Protein AF-A0A0G2ADG8-F1 (afdb_monomer)

Organism: NCBI:txid1618989

Structure (mmCIF, N/CA/C/O backbone):
data_AF-A0A0G2ADG8-F1
#
_entry.id   AF-A0A0G2ADG8-F1
#
loop_
_atom_site.group_PDB
_atom_site.id
_atom_site.type_symbol
_atom_site.label_atom_id
_atom_site.label_alt_id
_atom_site.label_comp_id
_atom_site.label_asym_id
_atom_site.label_entity_id
_atom_site.label_seq_id
_atom_site.pdbx_PDB_ins_code
_atom_site.Cartn_x
_atom_site.Cartn_y
_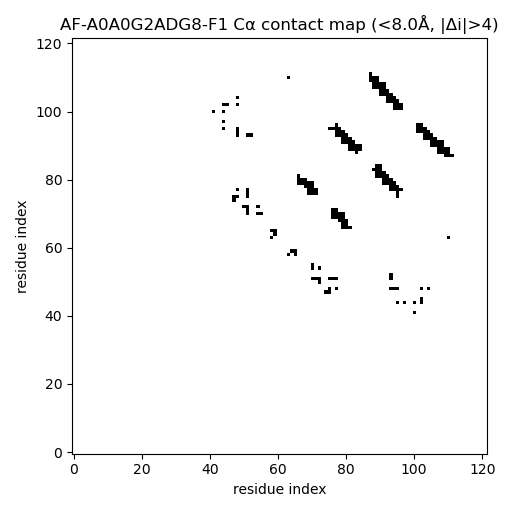atom_site.Cartn_z
_atom_site.occupancy
_atom_site.B_iso_or_equiv
_atom_site.auth_seq_id
_atom_site.auth_comp_id
_atom_site.auth_asym_id
_atom_site.auth_atom_id
_atom_site.pdbx_PDB_model_num
ATOM 1 N N . MET A 1 1 ? 37.385 0.687 -59.557 1.00 54.44 1 MET A N 1
ATOM 2 C CA . MET A 1 1 ? 36.960 -0.136 -58.402 1.00 54.44 1 MET A CA 1
ATOM 3 C C . MET A 1 1 ? 36.639 0.604 -57.079 1.00 54.44 1 MET A C 1
ATOM 5 O O . MET A 1 1 ? 36.213 -0.095 -56.173 1.00 54.44 1 MET A O 1
ATOM 9 N N . PRO A 1 2 ? 36.707 1.950 -56.905 1.00 63.84 2 PRO A N 1
ATOM 10 C CA . PRO A 1 2 ? 36.401 2.557 -55.591 1.00 63.84 2 PRO A CA 1
ATOM 11 C C . PRO A 1 2 ? 34.911 2.880 -55.342 1.00 63.84 2 PRO A C 1
ATOM 13 O O . PRO A 1 2 ? 34.495 3.015 -54.198 1.00 63.84 2 PRO A O 1
ATOM 16 N N . ARG A 1 3 ? 34.074 2.990 -56.386 1.00 67.75 3 ARG A N 1
ATOM 17 C CA . ARG A 1 3 ? 32.687 3.489 -56.252 1.00 67.75 3 ARG A CA 1
ATOM 18 C C . ARG A 1 3 ? 31.727 2.547 -55.505 1.00 67.75 3 ARG A C 1
ATOM 20 O O . ARG A 1 3 ? 30.854 3.031 -54.796 1.00 67.75 3 ARG A O 1
ATOM 27 N N . GLY A 1 4 ? 31.895 1.228 -55.628 1.00 74.25 4 GLY A N 1
ATOM 28 C CA . GLY A 1 4 ? 31.02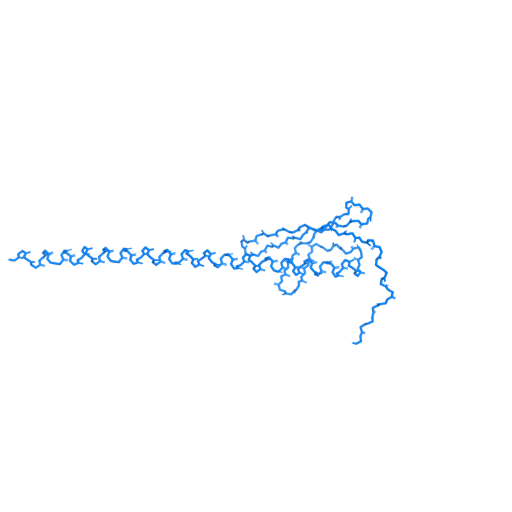5 0.248 -54.957 1.00 74.25 4 GLY A CA 1
ATOM 29 C C . GLY A 1 4 ? 31.257 0.157 -53.445 1.00 74.25 4 GLY A C 1
ATOM 30 O O . GLY A 1 4 ? 30.308 0.041 -52.679 1.00 74.25 4 GLY A O 1
ATOM 31 N N . VAL A 1 5 ? 32.512 0.293 -53.008 1.00 84.81 5 VAL A N 1
ATOM 32 C CA . VAL A 1 5 ? 32.886 0.246 -51.585 1.00 84.81 5 VAL A CA 1
ATOM 33 C C . VAL A 1 5 ? 32.315 1.449 -50.829 1.00 84.81 5 VAL A C 1
ATOM 35 O O . VAL A 1 5 ? 31.775 1.291 -49.739 1.00 84.81 5 VAL A O 1
ATOM 38 N N . VAL A 1 6 ? 32.350 2.640 -51.437 1.00 86.00 6 VAL A N 1
ATOM 39 C CA . VAL A 1 6 ? 31.785 3.866 -50.844 1.00 86.00 6 VAL A CA 1
ATOM 40 C C . VAL A 1 6 ? 30.274 3.741 -50.611 1.00 86.00 6 VAL A C 1
ATOM 42 O O . VAL A 1 6 ? 29.789 4.133 -49.553 1.00 86.00 6 VAL A O 1
ATOM 45 N N . LEU A 1 7 ? 29.530 3.142 -51.548 1.00 87.38 7 LEU A N 1
ATOM 46 C CA . LEU A 1 7 ? 28.087 2.914 -51.392 1.00 87.38 7 LEU A CA 1
ATOM 47 C C . LEU A 1 7 ? 27.767 1.953 -50.238 1.00 87.38 7 LEU A C 1
ATOM 49 O O . LEU A 1 7 ? 26.840 2.212 -49.475 1.00 87.38 7 LEU A O 1
ATOM 53 N N . ILE A 1 8 ? 28.558 0.889 -50.066 1.00 88.62 8 ILE A N 1
ATOM 54 C CA . ILE A 1 8 ? 28.383 -0.061 -48.956 1.00 88.62 8 ILE A CA 1
ATOM 55 C C . ILE A 1 8 ? 28.590 0.636 -47.607 1.00 88.62 8 ILE A C 1
ATOM 57 O O . ILE A 1 8 ? 27.783 0.448 -46.699 1.00 88.62 8 ILE A O 1
ATOM 61 N N . PHE A 1 9 ? 29.614 1.485 -47.480 1.00 89.75 9 PHE A N 1
ATOM 62 C CA . PHE A 1 9 ? 29.845 2.239 -46.244 1.00 89.75 9 PHE A CA 1
ATOM 63 C C . PHE A 1 9 ? 28.701 3.203 -45.918 1.00 89.75 9 PHE A C 1
ATOM 65 O O . PHE A 1 9 ? 28.295 3.287 -44.762 1.00 89.75 9 PHE A O 1
ATOM 72 N N . ILE A 1 10 ? 28.136 3.887 -46.917 1.00 90.50 10 ILE A N 1
ATOM 73 C CA . ILE A 1 10 ? 26.999 4.795 -46.704 1.00 90.50 10 ILE A CA 1
ATOM 74 C C . ILE A 1 10 ? 25.774 4.023 -46.198 1.00 90.50 10 ILE A C 1
ATOM 76 O O . ILE A 1 10 ? 25.154 4.435 -45.217 1.00 90.50 10 ILE A O 1
ATOM 80 N N . VAL A 1 11 ? 25.452 2.884 -46.818 1.00 91.94 11 VAL A N 1
ATOM 81 C CA . VAL A 1 11 ? 24.324 2.038 -46.394 1.00 91.94 11 VAL A CA 1
ATOM 82 C C . VAL A 1 11 ? 24.555 1.471 -44.995 1.00 91.94 11 VAL A C 1
ATOM 84 O O . VAL A 1 11 ? 23.629 1.445 -44.191 1.00 9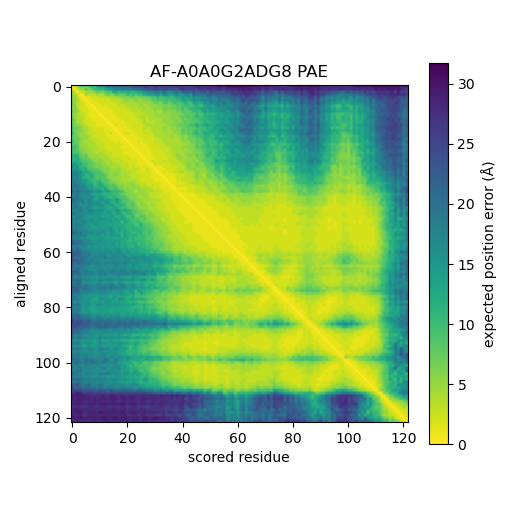1.94 11 VAL A O 1
ATOM 87 N N . LEU A 1 12 ? 25.786 1.074 -44.665 1.00 92.94 12 LEU A N 1
ATOM 88 C CA . LEU A 1 12 ? 26.135 0.580 -43.334 1.00 92.94 12 LEU A CA 1
ATOM 89 C C . LEU A 1 12 ? 25.955 1.666 -42.259 1.00 92.94 12 LEU A C 1
ATOM 91 O O . LEU A 1 12 ? 25.379 1.412 -41.199 1.00 92.94 12 LEU A O 1
ATOM 95 N N . ILE A 1 13 ? 26.413 2.890 -42.534 1.00 93.75 13 ILE A N 1
ATOM 96 C CA . ILE A 1 13 ? 26.286 4.028 -41.613 1.00 93.75 13 ILE A CA 1
ATOM 97 C C . ILE A 1 13 ? 24.812 4.403 -41.429 1.00 93.75 13 ILE A C 1
ATOM 99 O O . ILE A 1 13 ? 24.348 4.534 -40.299 1.00 93.75 13 ILE A O 1
ATOM 103 N N . MET A 1 14 ? 24.041 4.512 -42.513 1.00 93.56 14 MET A N 1
ATOM 104 C CA . MET A 1 14 ? 22.609 4.809 -42.411 1.00 93.56 14 MET A CA 1
ATOM 105 C C . MET A 1 14 ? 21.822 3.679 -41.735 1.00 93.56 14 MET A C 1
ATOM 107 O O . MET A 1 14 ? 20.953 3.947 -40.908 1.00 93.56 14 MET A O 1
ATOM 111 N N . GLY A 1 15 ? 22.153 2.420 -42.029 1.00 93.75 15 GLY A N 1
ATOM 112 C CA . GLY A 1 15 ? 21.521 1.250 -41.421 1.00 93.75 15 GLY A CA 1
ATOM 113 C C . GLY A 1 15 ? 21.784 1.160 -39.918 1.00 93.75 15 GLY A C 1
ATOM 114 O O . GLY A 1 15 ? 20.853 0.980 -39.137 1.00 93.75 15 GLY A O 1
ATOM 115 N N . SER A 1 16 ? 23.034 1.357 -39.493 1.00 93.12 16 SER A N 1
ATOM 116 C CA . SER A 1 16 ? 23.396 1.389 -38.068 1.00 93.12 16 SER A CA 1
ATOM 117 C C . SER A 1 16 ? 22.756 2.565 -37.327 1.00 93.12 16 SER A C 1
ATOM 119 O O . SER A 1 16 ? 22.260 2.376 -36.217 1.00 93.12 16 SER A O 1
ATOM 121 N N . ALA A 1 17 ? 22.670 3.747 -37.946 1.00 93.00 17 ALA A N 1
ATOM 122 C CA . ALA A 1 17 ? 21.961 4.891 -37.374 1.00 93.00 17 ALA A CA 1
ATOM 123 C C . ALA A 1 17 ? 20.450 4.625 -37.217 1.00 93.00 17 ALA A C 1
ATOM 125 O O . ALA A 1 17 ? 19.865 4.969 -36.189 1.00 93.00 17 ALA A O 1
ATOM 126 N N . GLY A 1 18 ? 19.821 3.969 -38.199 1.00 93.88 18 GLY A N 1
ATOM 127 C CA . GLY A 1 18 ? 18.413 3.563 -38.134 1.00 93.88 18 GLY A CA 1
ATOM 128 C C . GLY A 1 18 ? 18.138 2.499 -37.064 1.00 93.88 18 GLY A C 1
ATOM 129 O O . GLY A 1 18 ? 17.157 2.582 -36.325 1.00 93.88 18 GLY A O 1
ATOM 130 N N . LEU A 1 19 ? 19.030 1.518 -36.919 1.00 94.06 19 LEU A N 1
ATOM 131 C CA . LEU A 1 19 ? 18.937 0.521 -35.848 1.00 94.06 19 LEU A CA 1
ATOM 132 C C . LEU A 1 19 ? 19.138 1.153 -34.465 1.00 94.06 19 LEU A C 1
ATOM 134 O O . LEU A 1 19 ? 18.425 0.818 -33.522 1.00 94.06 19 LEU A O 1
ATOM 138 N N . ALA A 1 20 ? 20.066 2.103 -34.336 1.00 93.69 20 ALA A N 1
ATOM 139 C CA . ALA A 1 20 ? 20.293 2.806 -33.079 1.00 93.69 20 ALA A CA 1
ATOM 140 C C . ALA A 1 20 ? 19.068 3.632 -32.653 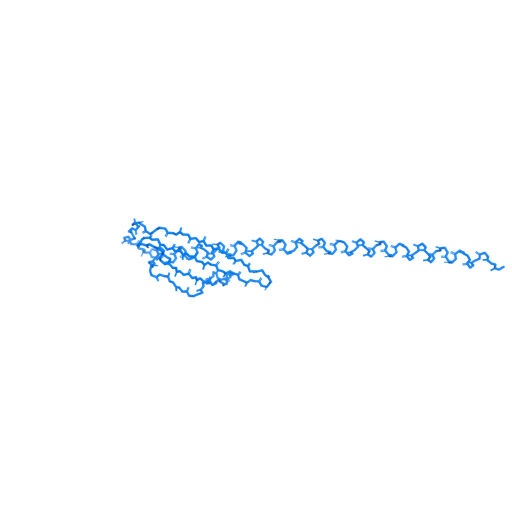1.00 93.69 20 ALA A C 1
ATOM 142 O O . ALA A 1 20 ? 18.654 3.562 -31.495 1.00 93.69 20 ALA A O 1
ATOM 143 N N . SER A 1 21 ? 18.451 4.374 -33.578 1.00 92.94 21 SER A N 1
ATOM 144 C CA . SER A 1 21 ? 17.277 5.203 -33.274 1.00 92.94 21 SER A CA 1
ATOM 145 C C . SER A 1 21 ? 16.049 4.364 -32.910 1.00 92.94 21 SER A C 1
ATOM 147 O O . SER A 1 21 ? 15.382 4.644 -31.912 1.00 92.94 21 SER A O 1
ATOM 149 N N . THR A 1 22 ? 15.785 3.283 -33.646 1.00 94.06 22 THR A N 1
ATOM 150 C CA . THR A 1 22 ? 14.694 2.346 -33.326 1.00 94.06 22 THR A CA 1
ATOM 151 C C . THR A 1 22 ? 14.911 1.648 -31.984 1.00 94.06 22 THR A C 1
ATOM 153 O O . THR A 1 22 ? 13.970 1.539 -31.198 1.00 94.06 22 THR A O 1
ATOM 156 N N . ALA A 1 23 ? 16.148 1.259 -31.655 1.00 93.19 23 ALA A N 1
ATOM 157 C CA . ALA A 1 23 ? 16.477 0.692 -30.349 1.00 93.19 23 ALA A CA 1
ATOM 158 C C . ALA A 1 23 ? 16.249 1.691 -29.200 1.00 93.19 23 ALA A C 1
ATOM 160 O O . ALA A 1 23 ? 15.756 1.304 -28.138 1.00 93.19 23 ALA A O 1
ATOM 161 N N . MET A 1 24 ? 16.567 2.975 -29.398 1.00 92.12 24 MET A N 1
ATOM 162 C CA . MET A 1 24 ? 16.287 4.020 -28.406 1.00 92.12 24 MET A CA 1
ATOM 163 C C . MET A 1 24 ? 14.783 4.201 -28.182 1.00 92.12 24 MET A C 1
ATOM 165 O O . MET A 1 24 ? 14.341 4.244 -27.034 1.00 92.12 24 MET A O 1
ATOM 169 N N . LEU A 1 25 ? 13.989 4.240 -29.256 1.00 93.00 25 LEU A N 1
ATOM 170 C CA . LEU A 1 25 ? 12.530 4.336 -29.166 1.00 93.00 25 LEU A CA 1
ATOM 171 C C . LEU A 1 25 ? 11.920 3.115 -28.471 1.00 93.00 25 LEU A C 1
ATOM 173 O O . LEU A 1 25 ? 11.077 3.274 -27.591 1.00 93.00 25 LEU A O 1
ATOM 177 N N . ALA A 1 26 ? 12.384 1.908 -28.801 1.00 93.62 26 ALA A N 1
ATOM 178 C CA . ALA A 1 26 ? 11.925 0.679 -28.158 1.00 93.62 26 ALA A CA 1
ATOM 179 C C . ALA A 1 26 ? 12.216 0.681 -26.648 1.00 93.62 26 ALA A C 1
ATOM 181 O O . ALA A 1 26 ? 11.351 0.327 -25.848 1.00 93.62 26 ALA A O 1
ATOM 182 N N . ARG A 1 27 ? 13.407 1.143 -26.240 1.00 91.88 27 ARG A N 1
ATOM 183 C CA . ARG A 1 27 ? 13.759 1.300 -24.820 1.00 91.88 27 ARG A CA 1
ATOM 184 C C . ARG A 1 27 ? 12.890 2.342 -24.117 1.00 91.88 27 ARG A C 1
ATOM 186 O O . ARG A 1 27 ? 12.466 2.095 -22.993 1.00 91.88 27 ARG A O 1
ATOM 193 N N . GLY A 1 28 ? 12.610 3.469 -24.772 1.00 91.69 28 GLY A N 1
ATOM 194 C CA . GLY A 1 28 ? 11.712 4.500 -24.244 1.00 91.69 28 GLY A CA 1
ATOM 195 C C . GLY A 1 28 ? 10.267 4.012 -24.096 1.00 91.69 28 GLY A C 1
ATOM 196 O O . GLY A 1 28 ? 9.619 4.278 -23.088 1.00 91.69 28 GLY A O 1
ATOM 197 N N . GLY A 1 29 ? 9.771 3.238 -25.064 1.00 91.69 29 GLY A N 1
ATOM 198 C CA . GLY A 1 29 ? 8.457 2.601 -24.975 1.00 91.69 29 GLY A CA 1
ATOM 199 C C . GLY A 1 29 ? 8.386 1.590 -23.831 1.00 91.69 29 GLY A C 1
ATOM 200 O O . GLY A 1 29 ? 7.437 1.604 -23.049 1.00 91.69 29 GLY A O 1
ATOM 201 N N . LEU A 1 30 ? 9.420 0.757 -23.683 1.00 92.88 30 LEU A N 1
ATOM 202 C CA . LEU A 1 30 ? 9.503 -0.221 -22.600 1.00 92.88 30 LEU A CA 1
ATOM 203 C C . LEU A 1 30 ? 9.529 0.447 -21.221 1.00 92.88 30 LEU A C 1
ATOM 205 O O . LEU A 1 30 ? 8.801 0.020 -20.329 1.00 92.88 30 LEU A O 1
ATOM 209 N N . SER A 1 31 ? 10.323 1.505 -21.034 1.00 90.12 31 SER A N 1
ATOM 210 C CA . SER A 1 31 ? 10.357 2.222 -19.754 1.00 90.12 31 SER A CA 1
ATOM 211 C C . SER A 1 31 ? 9.017 2.889 -19.434 1.00 90.12 31 SER A C 1
ATOM 213 O O . SER A 1 31 ? 8.567 2.833 -18.291 1.00 90.12 31 SER A O 1
ATOM 215 N N . GLY A 1 32 ? 8.335 3.447 -20.440 1.00 89.69 32 GLY A N 1
ATOM 216 C CA . GLY A 1 32 ? 6.979 3.976 -20.294 1.00 89.69 32 GLY A CA 1
ATOM 217 C C . GLY A 1 32 ? 5.976 2.917 -19.825 1.00 89.69 32 GLY A C 1
ATOM 218 O O . GLY A 1 32 ? 5.222 3.163 -18.884 1.00 89.69 32 GLY A O 1
ATOM 219 N N . LEU A 1 33 ? 6.007 1.724 -20.425 1.00 90.00 33 LEU A N 1
ATOM 220 C CA . LEU A 1 33 ? 5.150 0.598 -20.035 1.00 90.00 33 LEU A CA 1
ATOM 221 C C . LEU A 1 33 ? 5.433 0.115 -18.610 1.00 90.00 33 LEU A C 1
ATOM 223 O O . LEU A 1 33 ? 4.499 -0.111 -17.845 1.00 90.00 33 LEU A O 1
ATOM 227 N N . LEU A 1 34 ? 6.708 -0.008 -18.233 1.00 88.94 34 LEU A N 1
ATOM 228 C CA . LEU A 1 34 ? 7.089 -0.398 -16.875 1.00 88.94 34 LEU A CA 1
ATOM 229 C C . LEU A 1 34 ? 6.579 0.613 -15.841 1.00 88.94 34 LEU A C 1
ATOM 231 O O . LEU A 1 34 ? 5.988 0.219 -14.840 1.00 88.94 34 LEU A O 1
ATOM 235 N N . ASN A 1 35 ? 6.727 1.911 -16.111 1.00 87.25 35 ASN A N 1
ATOM 236 C CA . ASN A 1 35 ? 6.217 2.958 -15.227 1.00 87.25 35 ASN A CA 1
ATOM 237 C C . ASN A 1 35 ? 4.685 2.924 -15.109 1.00 87.25 35 ASN A C 1
ATOM 239 O O . ASN A 1 35 ? 4.149 3.090 -14.013 1.00 87.25 35 ASN A O 1
ATOM 243 N N . ALA A 1 36 ? 3.977 2.687 -16.217 1.00 88.56 36 ALA A N 1
ATOM 244 C CA . ALA A 1 36 ? 2.524 2.548 -16.209 1.00 88.56 36 ALA A CA 1
ATOM 245 C C . ALA A 1 36 ? 2.070 1.334 -15.379 1.00 88.56 36 ALA A C 1
ATOM 247 O O . ALA A 1 36 ? 1.133 1.456 -14.589 1.00 88.56 36 ALA A O 1
ATOM 248 N N . ASN A 1 37 ? 2.767 0.199 -15.497 1.00 89.38 37 ASN A N 1
ATOM 249 C CA . ASN A 1 37 ? 2.489 -0.998 -14.701 1.00 89.38 37 ASN A CA 1
ATOM 250 C C . ASN A 1 37 ? 2.692 -0.750 -13.204 1.00 89.38 37 ASN A C 1
ATOM 252 O O . ASN A 1 37 ? 1.781 -1.023 -12.427 1.00 89.38 37 ASN A O 1
ATOM 256 N N . VAL A 1 38 ? 3.814 -0.144 -12.801 1.00 87.81 38 VAL A N 1
ATOM 257 C CA . VAL A 1 38 ? 4.058 0.211 -11.390 1.00 87.81 38 VAL A CA 1
ATOM 258 C C . VAL A 1 38 ? 2.966 1.152 -10.865 1.00 87.81 38 VAL A C 1
ATOM 260 O O . VAL A 1 38 ? 2.498 1.010 -9.734 1.00 87.81 38 VAL A O 1
ATOM 263 N N . GLY A 1 39 ? 2.509 2.100 -11.690 1.00 86.81 39 GLY A N 1
ATOM 264 C CA . GLY A 1 39 ? 1.383 2.971 -11.354 1.00 86.81 39 GLY A CA 1
ATOM 265 C C . GLY A 1 39 ? 0.079 2.199 -11.126 1.00 86.81 39 GLY A C 1
ATOM 266 O O . GLY A 1 39 ? -0.615 2.438 -10.135 1.00 86.81 39 GLY A O 1
ATOM 267 N N . ALA A 1 40 ? -0.240 1.251 -12.008 1.00 89.19 40 ALA A N 1
ATOM 268 C CA . ALA A 1 40 ? -1.424 0.404 -11.889 1.00 89.19 40 ALA A CA 1
ATOM 269 C C . ALA A 1 40 ? -1.369 -0.492 -10.640 1.00 89.19 40 ALA A C 1
ATOM 271 O O . ALA A 1 40 ? -2.332 -0.531 -9.873 1.00 89.19 40 ALA A O 1
ATOM 272 N N . GLU A 1 41 ? -0.233 -1.141 -10.381 1.00 90.06 41 GLU A N 1
ATOM 273 C CA . GLU A 1 41 ? -0.000 -1.954 -9.180 1.00 90.06 41 GLU A CA 1
ATOM 274 C C . GLU A 1 41 ? -0.153 -1.121 -7.904 1.00 90.06 41 GLU A C 1
ATOM 276 O O . GLU A 1 41 ? -0.813 -1.533 -6.951 1.00 90.06 41 GLU A O 1
ATOM 281 N N . ALA A 1 42 ? 0.366 0.109 -7.898 1.00 86.69 42 ALA A N 1
ATOM 282 C CA . ALA A 1 42 ? 0.236 1.007 -6.759 1.00 86.69 42 ALA A CA 1
ATOM 283 C C . ALA A 1 42 ? -1.223 1.401 -6.477 1.00 86.69 42 ALA A C 1
ATOM 285 O O . ALA A 1 42 ? -1.579 1.593 -5.310 1.00 86.69 42 ALA A O 1
ATOM 286 N N . ILE A 1 43 ? -2.057 1.538 -7.512 1.00 90.19 43 ILE A N 1
ATOM 287 C CA . ILE A 1 43 ? -3.499 1.784 -7.370 1.00 90.19 43 ILE A CA 1
ATOM 288 C C . ILE A 1 43 ? -4.199 0.529 -6.844 1.00 90.19 43 ILE A C 1
ATOM 290 O O . ILE A 1 43 ? -4.979 0.629 -5.900 1.00 90.19 43 ILE A O 1
ATOM 294 N N . GLN A 1 44 ? -3.886 -0.651 -7.381 1.00 91.62 44 GLN A N 1
ATOM 295 C CA . GLN A 1 44 ? -4.460 -1.915 -6.911 1.00 91.62 44 GLN A CA 1
ATOM 296 C C . GLN A 1 44 ? -4.126 -2.187 -5.439 1.00 91.62 44 GLN A C 1
ATOM 298 O O . GLN A 1 44 ? -5.026 -2.484 -4.655 1.00 91.62 44 GLN A O 1
ATOM 303 N N . ALA A 1 45 ? -2.867 -1.993 -5.036 1.00 91.06 45 ALA A N 1
ATOM 304 C CA . ALA A 1 45 ? -2.438 -2.110 -3.645 1.00 91.06 45 ALA A CA 1
ATOM 305 C C . ALA A 1 45 ? -3.194 -1.128 -2.735 1.00 91.06 45 ALA A C 1
ATOM 307 O O . ALA A 1 45 ? -3.553 -1.463 -1.608 1.00 91.06 45 ALA A O 1
ATOM 308 N N . ARG A 1 46 ? -3.497 0.087 -3.220 1.00 89.81 46 ARG A N 1
ATOM 309 C CA . ARG A 1 46 ? -4.355 1.024 -2.482 1.00 89.81 46 ARG A CA 1
ATOM 310 C C . ARG A 1 46 ? -5.758 0.447 -2.306 1.00 89.81 46 ARG A C 1
ATOM 312 O O . ARG A 1 46 ? -6.230 0.408 -1.180 1.00 89.81 46 ARG A O 1
ATOM 319 N N . THR A 1 47 ? -6.406 -0.015 -3.371 1.00 91.44 47 THR A N 1
ATOM 320 C CA . THR A 1 47 ? -7.760 -0.590 -3.288 1.00 91.44 47 THR A CA 1
ATOM 321 C C . THR A 1 47 ? -7.820 -1.760 -2.305 1.00 91.44 47 THR A C 1
ATOM 323 O O . THR A 1 47 ? -8.708 -1.804 -1.459 1.00 91.44 47 THR A O 1
ATOM 326 N N . ARG A 1 48 ? -6.831 -2.660 -2.340 1.00 93.19 48 ARG A N 1
ATOM 327 C CA . ARG A 1 48 ? -6.729 -3.793 -1.405 1.00 93.19 48 ARG A CA 1
ATOM 328 C C . ARG A 1 48 ? -6.533 -3.351 0.045 1.00 93.19 48 ARG A C 1
ATOM 330 O O . ARG A 1 48 ? -7.178 -3.890 0.938 1.00 93.19 48 ARG A O 1
ATOM 337 N N . LEU A 1 49 ? -5.698 -2.336 0.278 1.00 92.38 49 LEU A N 1
ATOM 338 C CA . LEU A 1 49 ? -5.493 -1.757 1.608 1.00 92.38 49 LEU A CA 1
ATOM 339 C C . LEU A 1 49 ? -6.784 -1.149 2.178 1.00 92.38 49 LEU A C 1
ATOM 341 O O . LEU A 1 49 ? -7.043 -1.290 3.369 1.00 92.38 49 LEU A O 1
ATOM 345 N N . PHE A 1 50 ? -7.598 -0.501 1.339 1.00 91.69 50 PHE A N 1
ATOM 346 C CA . PHE A 1 50 ? -8.916 -0.006 1.749 1.00 91.69 50 PHE A CA 1
ATOM 347 C C . PHE A 1 50 ? -9.896 -1.149 2.033 1.00 91.69 50 PHE A C 1
ATOM 349 O O . PHE A 1 50 ? -10.603 -1.081 3.027 1.00 91.69 50 PHE A O 1
ATOM 356 N N . GLY A 1 51 ? -9.857 -2.246 1.272 1.00 92.50 51 GLY A N 1
ATOM 357 C CA . GLY A 1 51 ? -10.627 -3.447 1.616 1.00 92.50 51 GLY A CA 1
ATOM 358 C C . GLY A 1 51 ? -10.259 -4.014 2.995 1.00 92.50 51 GLY A C 1
ATOM 359 O O . GLY A 1 51 ? -11.135 -4.403 3.760 1.00 92.50 51 GLY A O 1
ATOM 360 N N . CYS A 1 52 ? -8.972 -4.005 3.360 1.00 92.25 52 CYS A N 1
ATOM 361 C CA . CYS A 1 52 ? -8.548 -4.363 4.717 1.00 92.25 52 CYS A CA 1
ATOM 362 C C . CYS A 1 52 ? -9.063 -3.377 5.779 1.00 92.25 52 CYS A C 1
ATOM 364 O O . CYS A 1 52 ? -9.349 -3.781 6.901 1.00 92.25 52 CYS A O 1
ATOM 366 N N . LEU A 1 53 ? -9.178 -2.086 5.463 1.00 90.62 53 LEU A N 1
ATOM 367 C CA . LEU A 1 53 ? -9.800 -1.130 6.378 1.00 90.62 53 LEU A CA 1
ATOM 368 C C . LEU A 1 53 ? -11.278 -1.455 6.593 1.00 90.62 53 LEU A C 1
ATOM 370 O O . LEU A 1 53 ? -11.711 -1.492 7.740 1.00 90.62 53 LEU A O 1
ATOM 374 N N . ASP A 1 54 ? -12.021 -1.719 5.523 1.00 92.31 54 ASP A N 1
ATOM 375 C CA . ASP A 1 54 ? -13.448 -2.030 5.607 1.00 92.31 54 ASP A CA 1
ATOM 376 C C . ASP A 1 54 ? -13.694 -3.282 6.454 1.00 92.31 54 ASP A C 1
ATOM 378 O O . ASP A 1 54 ? -14.507 -3.252 7.376 1.00 92.31 54 ASP A O 1
ATOM 382 N N . GLU A 1 55 ? -12.924 -4.347 6.226 1.00 91.94 55 GLU A N 1
ATOM 383 C CA . GLU A 1 55 ? -13.012 -5.561 7.038 1.00 91.94 55 GLU A CA 1
ATOM 384 C C . GLU A 1 55 ? -12.630 -5.288 8.504 1.00 91.94 55 GLU A C 1
ATOM 386 O O . GLU A 1 55 ? -13.341 -5.704 9.416 1.00 91.94 55 GLU A O 1
ATOM 391 N N . ALA A 1 56 ? -11.570 -4.512 8.764 1.00 90.50 56 ALA A N 1
ATOM 392 C CA . ALA A 1 56 ? -11.202 -4.138 10.130 1.00 90.50 56 ALA A CA 1
ATOM 393 C C . ALA A 1 56 ? -12.319 -3.348 10.833 1.00 90.50 56 ALA A C 1
ATOM 395 O O . ALA A 1 56 ? -12.551 -3.554 12.021 1.00 90.50 56 ALA A O 1
ATOM 396 N N . LEU A 1 57 ? -13.025 -2.468 10.118 1.00 89.50 57 LEU A N 1
ATOM 397 C CA . LEU A 1 57 ? -14.156 -1.708 10.652 1.00 89.50 57 LEU A CA 1
ATOM 398 C C . LEU A 1 57 ? -15.379 -2.595 10.912 1.00 89.50 57 LEU A C 1
ATOM 400 O O . LEU A 1 57 ? -16.040 -2.421 11.936 1.00 89.50 57 LEU A O 1
ATOM 404 N N . ILE A 1 58 ? -15.674 -3.547 10.023 1.00 90.19 58 ILE A N 1
ATOM 405 C CA . ILE A 1 58 ? -16.752 -4.531 10.207 1.00 90.19 58 ILE A CA 1
ATOM 406 C C . ILE A 1 58 ? -16.496 -5.357 11.470 1.00 90.19 58 ILE A C 1
ATOM 408 O O . ILE A 1 58 ? -17.377 -5.480 12.322 1.00 90.19 58 ILE A O 1
ATOM 412 N N . GLN A 1 59 ? -15.274 -5.861 11.624 1.00 90.25 59 GLN A N 1
ATOM 413 C CA . GLN A 1 59 ? -14.888 -6.667 12.775 1.00 90.25 59 GLN A CA 1
ATOM 414 C C . GLN A 1 59 ? -14.872 -5.841 14.064 1.00 90.25 59 GLN A C 1
ATOM 416 O O . GLN A 1 59 ? -15.437 -6.272 15.062 1.00 90.25 59 GLN A O 1
ATOM 421 N N . LEU A 1 60 ? -14.340 -4.613 14.032 1.00 87.56 60 LEU A N 1
ATOM 422 C CA . LEU A 1 60 ? -14.338 -3.707 15.188 1.00 87.56 60 LEU A CA 1
ATOM 423 C C . LEU A 1 60 ? -15.757 -3.305 15.626 1.00 87.56 60 LEU A C 1
ATOM 425 O O . LEU A 1 60 ? -16.004 -3.054 16.805 1.00 87.56 60 LEU A O 1
ATOM 429 N N . LYS A 1 61 ? -16.703 -3.248 14.680 1.00 85.12 61 LYS A N 1
ATOM 430 C CA . LYS A 1 61 ? -18.123 -3.014 14.964 1.00 85.12 61 LYS A CA 1
ATOM 431 C C . LYS A 1 61 ? -18.777 -4.210 15.662 1.00 85.12 61 LYS A C 1
ATOM 433 O O . LYS A 1 61 ? -19.666 -3.998 16.484 1.00 85.12 61 LYS A O 1
ATOM 438 N N . SER A 1 62 ? -18.377 -5.436 15.327 1.00 85.94 62 SER A N 1
ATOM 439 C CA . SER A 1 62 ? -18.881 -6.656 15.973 1.00 85.94 62 SER A CA 1
ATOM 440 C C . SER A 1 62 ? -18.213 -6.913 17.325 1.00 85.94 62 SER A C 1
ATOM 442 O O . SER A 1 62 ? -18.875 -7.320 18.276 1.00 85.94 62 SER A O 1
ATOM 444 N N . ASP A 1 63 ? -16.906 -6.679 17.411 1.00 85.44 63 ASP A N 1
ATOM 445 C CA . ASP A 1 63 ? -16.087 -6.870 18.598 1.00 85.44 63 ASP A CA 1
ATOM 446 C C . ASP A 1 63 ? -15.189 -5.646 18.812 1.00 85.44 63 ASP A C 1
ATOM 448 O O . ASP A 1 63 ? -14.193 -5.426 18.126 1.00 85.44 63 ASP A O 1
ATOM 452 N N . ASN A 1 64 ? -15.515 -4.849 19.826 1.00 80.56 64 ASN A N 1
ATOM 453 C CA . ASN A 1 64 ? -14.733 -3.669 20.189 1.00 80.56 64 ASN A CA 1
ATOM 454 C C . ASN A 1 64 ? -13.303 -4.043 20.658 1.00 80.56 64 ASN A C 1
ATOM 456 O O . ASN A 1 64 ? -12.379 -3.232 20.589 1.00 80.56 64 ASN A O 1
ATOM 460 N N . ALA A 1 65 ? -13.077 -5.274 21.123 1.00 83.00 65 ALA A N 1
ATOM 461 C CA . ALA A 1 65 ? -11.752 -5.769 21.488 1.00 83.00 65 ALA A CA 1
ATOM 462 C C . ALA A 1 65 ? -10.952 -6.328 20.295 1.00 83.00 65 ALA A C 1
ATOM 464 O O . ALA A 1 65 ? -9.817 -6.768 20.490 1.00 83.00 65 ALA A O 1
ATOM 465 N N . TYR A 1 66 ? -11.489 -6.269 19.072 1.00 85.06 66 TYR A N 1
ATOM 466 C CA . TYR A 1 66 ? -10.839 -6.798 17.879 1.00 85.06 66 TYR A CA 1
ATOM 467 C C . TYR A 1 66 ? -9.475 -6.142 17.616 1.00 85.06 66 TYR A C 1
ATOM 469 O O . TYR A 1 66 ? -9.373 -4.948 17.324 1.00 85.06 66 TYR A O 1
ATOM 477 N N . ALA A 1 67 ? -8.408 -6.938 17.717 1.00 89.44 67 ALA A N 1
ATOM 478 C CA . ALA A 1 67 ? -7.031 -6.489 17.510 1.00 89.44 67 ALA A CA 1
ATOM 479 C C . ALA A 1 67 ? -6.092 -7.618 17.030 1.00 89.44 67 ALA A C 1
ATOM 481 O O . ALA A 1 67 ? -5.066 -7.877 17.667 1.00 89.44 67 ALA A O 1
ATOM 482 N N . PRO A 1 68 ? -6.403 -8.331 15.933 1.00 90.62 68 PRO A N 1
ATOM 483 C CA . PRO A 1 68 ? -5.474 -9.316 15.396 1.00 90.62 68 PRO A CA 1
ATOM 484 C C . PRO A 1 68 ? -4.249 -8.634 14.779 1.00 90.62 68 PRO A C 1
ATOM 486 O O . PRO A 1 68 ? -4.327 -7.513 14.280 1.00 90.62 68 PRO A O 1
ATOM 489 N N . ALA A 1 69 ? -3.127 -9.353 14.745 1.00 89.75 69 ALA A N 1
ATOM 490 C CA . ALA A 1 69 ? -1.912 -8.886 14.075 1.00 89.75 69 ALA A CA 1
ATOM 491 C C . ALA A 1 69 ? -2.055 -8.856 12.542 1.00 89.75 69 ALA A C 1
ATOM 493 O O . ALA A 1 69 ? -1.400 -8.070 11.860 1.00 89.75 69 ALA A O 1
ATOM 494 N N . THR A 1 70 ? -2.919 -9.710 11.987 1.00 91.94 70 THR A N 1
ATOM 495 C CA . THR A 1 70 ? -3.096 -9.877 10.541 1.00 91.94 70 THR A CA 1
ATOM 496 C C . THR A 1 70 ? -4.563 -9.987 10.170 1.00 91.94 70 THR A C 1
ATOM 498 O O . THR A 1 70 ? -5.333 -10.627 10.882 1.00 91.94 70 THR A O 1
ATOM 501 N N . LEU A 1 71 ? -4.913 -9.430 9.016 1.00 91.06 71 LEU A N 1
ATOM 502 C CA . LEU A 1 71 ? -6.256 -9.405 8.458 1.00 91.06 71 LEU A CA 1
ATOM 503 C C . LEU A 1 71 ? -6.213 -9.892 7.011 1.00 91.06 71 LEU A C 1
ATOM 505 O O . LEU A 1 71 ? -5.393 -9.404 6.234 1.00 91.06 71 LEU A O 1
ATOM 509 N N . SER A 1 72 ? -7.085 -10.829 6.641 1.00 91.75 72 SER A N 1
ATOM 510 C CA . SER A 1 72 ? -7.172 -11.337 5.271 1.00 91.75 72 SER A CA 1
ATOM 511 C C . SER A 1 72 ? -8.557 -11.089 4.694 1.00 91.75 72 SER A C 1
ATOM 513 O O . SER A 1 72 ? -9.555 -11.441 5.310 1.00 91.75 72 SER A O 1
ATOM 515 N N . THR A 1 73 ? -8.606 -10.509 3.498 1.00 88.88 73 THR A N 1
ATOM 516 C CA . THR A 1 73 ? -9.847 -10.229 2.754 1.00 88.88 73 THR A CA 1
ATOM 517 C C . THR A 1 73 ? -10.044 -11.197 1.583 1.00 88.88 73 THR A C 1
ATOM 519 O O . THR A 1 73 ? -10.794 -10.922 0.647 1.00 88.88 73 THR A O 1
ATOM 522 N N . GLY A 1 74 ? -9.287 -12.301 1.561 1.00 86.12 74 GLY A N 1
ATOM 523 C CA . GLY A 1 74 ? -9.196 -13.243 0.439 1.00 86.12 74 GLY A CA 1
ATOM 524 C C . GLY A 1 74 ? -8.405 -12.710 -0.764 1.00 86.12 74 GLY A C 1
ATOM 525 O O . GLY A 1 74 ? -7.732 -13.479 -1.443 1.00 86.12 74 GLY A O 1
ATOM 526 N N . GLN A 1 75 ? -8.428 -11.395 -1.002 1.00 85.06 75 GLN A N 1
ATOM 527 C CA . GLN A 1 75 ? -7.667 -10.734 -2.070 1.00 85.06 75 GLN A CA 1
ATOM 528 C C . GLN A 1 75 ? -6.311 -10.190 -1.608 1.00 85.06 75 GLN A C 1
ATOM 530 O O . GLN A 1 75 ? -5.418 -10.001 -2.431 1.00 85.06 75 GLN A O 1
ATOM 535 N N . ALA A 1 76 ? -6.166 -9.909 -0.312 1.00 90.31 76 ALA A N 1
ATOM 536 C CA . ALA A 1 76 ? -4.932 -9.420 0.284 1.00 90.31 76 ALA A CA 1
ATOM 537 C C . ALA A 1 76 ? -4.826 -9.837 1.750 1.00 90.31 76 ALA A C 1
ATOM 539 O O . ALA A 1 76 ? -5.834 -10.092 2.415 1.00 90.31 76 ALA A O 1
ATOM 540 N N . THR A 1 77 ? -3.594 -9.843 2.252 1.00 93.94 77 THR A N 1
ATOM 541 C CA . THR A 1 77 ? -3.303 -10.001 3.677 1.00 93.94 77 THR A CA 1
ATOM 542 C C . THR A 1 77 ? -2.579 -8.757 4.170 1.00 93.94 77 THR A C 1
ATOM 544 O O . THR A 1 77 ? -1.481 -8.442 3.715 1.00 93.94 77 THR A O 1
ATOM 547 N N . CYS A 1 78 ? -3.200 -8.052 5.108 1.00 93.69 78 CYS A N 1
ATOM 548 C CA . CYS A 1 78 ? -2.683 -6.834 5.710 1.00 93.69 78 CYS A CA 1
ATOM 549 C C . CYS A 1 78 ? -2.228 -7.088 7.149 1.00 93.69 78 CYS A C 1
ATOM 551 O O . CYS A 1 78 ? -2.826 -7.877 7.876 1.00 93.69 78 CYS A O 1
ATOM 553 N N . GLN A 1 79 ? -1.189 -6.381 7.578 1.00 95.62 79 GLN A N 1
ATOM 554 C CA . GLN A 1 79 ? -0.816 -6.272 8.985 1.00 95.62 79 GLN A CA 1
ATOM 555 C C . GLN A 1 79 ? -1.700 -5.213 9.639 1.00 95.62 79 GLN A C 1
ATOM 557 O O . GLN A 1 79 ? -1.789 -4.094 9.128 1.00 95.62 79 GLN A O 1
ATOM 562 N N . LEU A 1 80 ? -2.333 -5.553 10.756 1.00 93.25 80 LEU A N 1
ATOM 563 C CA . LEU A 1 80 ? -3.182 -4.654 11.527 1.00 93.25 80 LEU A CA 1
ATOM 564 C C . LEU A 1 80 ? -2.553 -4.428 12.904 1.00 93.25 80 LEU A C 1
ATOM 566 O O . LEU A 1 80 ? -2.157 -5.359 13.597 1.00 93.25 80 LEU A O 1
ATOM 570 N N . SER A 1 81 ? -2.470 -3.166 13.309 1.00 92.56 81 SER A N 1
ATOM 571 C CA . SER A 1 81 ? -2.128 -2.770 14.670 1.00 92.56 81 SER A CA 1
ATOM 572 C C . SER A 1 81 ? -3.217 -1.846 15.190 1.00 92.56 81 SER A C 1
ATOM 574 O O . SER A 1 81 ? -3.519 -0.824 14.574 1.00 92.56 81 SER A O 1
ATOM 576 N N . VAL A 1 82 ? -3.814 -2.219 16.318 1.00 89.88 82 VAL A N 1
ATOM 577 C CA . VAL A 1 82 ? -4.859 -1.441 16.982 1.00 89.88 82 VAL A CA 1
ATOM 578 C C . VAL A 1 82 ? -4.287 -0.872 18.269 1.00 89.88 82 VAL A C 1
ATOM 580 O O . VAL A 1 82 ? -3.732 -1.597 19.091 1.00 89.88 82 VAL A O 1
ATOM 583 N N . THR A 1 83 ? -4.424 0.435 18.452 1.00 89.00 83 THR A N 1
ATOM 584 C CA . THR A 1 83 ? -4.059 1.125 19.694 1.00 89.00 83 THR A CA 1
ATOM 585 C C . THR A 1 83 ? -5.235 1.951 20.192 1.00 89.00 83 THR A C 1
ATOM 587 O O . THR A 1 83 ? -6.109 2.325 19.413 1.00 89.00 83 THR A O 1
ATOM 590 N N . THR A 1 84 ? -5.279 2.234 21.490 1.00 88.25 84 THR A N 1
ATOM 591 C CA . THR A 1 84 ? -6.400 2.944 22.124 1.00 88.25 84 THR A CA 1
ATOM 592 C C . THR A 1 84 ? -5.891 4.268 22.695 1.00 88.25 84 THR A C 1
ATOM 594 O O . THR A 1 84 ? -5.496 4.314 23.859 1.00 88.25 84 THR A O 1
ATOM 597 N N . PRO A 1 85 ? -5.806 5.343 21.885 1.00 82.44 85 PRO A N 1
ATOM 598 C CA . PRO A 1 85 ? -5.298 6.639 22.347 1.00 82.44 85 PRO A CA 1
ATOM 599 C C . PRO A 1 85 ? -6.234 7.367 23.329 1.00 82.44 85 PRO A C 1
ATOM 601 O O . PRO A 1 85 ? -5.797 8.309 23.984 1.00 82.44 85 PRO A O 1
ATOM 604 N N . GLY A 1 86 ? -7.502 6.961 23.437 1.00 78.56 86 GLY A N 1
ATOM 605 C CA . GLY A 1 86 ? -8.484 7.530 24.365 1.00 78.56 86 GLY A CA 1
ATOM 606 C C . GLY A 1 86 ? -9.615 6.542 24.658 1.00 78.56 86 GLY A C 1
ATOM 607 O O . GLY A 1 86 ? -9.710 5.522 23.984 1.00 78.56 86 GLY A O 1
ATOM 608 N N . ALA A 1 87 ? -10.466 6.838 25.648 1.00 77.56 87 ALA A N 1
ATOM 609 C CA . ALA A 1 87 ? -11.478 5.901 26.165 1.00 77.56 87 ALA A CA 1
ATOM 610 C C . ALA A 1 87 ? -12.405 5.316 25.079 1.00 77.56 87 ALA A C 1
ATOM 612 O O . ALA A 1 87 ? -12.638 4.112 25.071 1.00 77.56 87 ALA A O 1
ATOM 613 N N . ASP A 1 88 ? -12.837 6.146 24.126 1.00 81.62 88 ASP A N 1
ATOM 614 C CA . ASP A 1 88 ? -13.742 5.748 23.038 1.00 81.62 88 ASP A CA 1
ATOM 615 C C . ASP A 1 88 ? -13.082 5.797 21.655 1.00 81.62 88 ASP A C 1
ATOM 617 O O . ASP A 1 88 ? -13.770 5.710 20.642 1.00 81.62 88 ASP A O 1
ATOM 621 N N . THR A 1 89 ? -11.759 5.954 21.579 1.00 81.19 89 THR A N 1
ATOM 622 C CA . THR A 1 89 ? -11.051 6.105 20.301 1.00 81.19 89 THR A CA 1
ATOM 623 C C . THR A 1 89 ? -10.092 4.949 20.084 1.00 81.19 89 THR A C 1
ATOM 625 O O . THR A 1 89 ? -9.236 4.672 20.923 1.00 81.19 89 THR A O 1
ATOM 628 N N . ARG A 1 90 ? -10.181 4.317 18.913 1.00 84.50 90 ARG A N 1
ATOM 629 C CA . ARG A 1 90 ? -9.232 3.313 18.426 1.00 84.50 90 ARG A CA 1
ATOM 630 C C . ARG A 1 90 ? -8.476 3.856 17.233 1.00 84.50 90 ARG A C 1
ATOM 632 O O . ARG A 1 90 ? -9.069 4.366 16.292 1.00 84.50 90 ARG A O 1
ATOM 639 N N . ARG A 1 91 ? -7.163 3.696 17.255 1.00 85.75 91 ARG A N 1
ATOM 640 C CA . ARG A 1 91 ? -6.281 3.971 16.131 1.00 85.75 91 ARG A CA 1
ATOM 641 C C . ARG A 1 91 ? -5.909 2.660 15.463 1.00 85.75 91 ARG A C 1
ATOM 643 O O . ARG A 1 91 ? -5.188 1.850 16.047 1.00 85.75 91 ARG A O 1
ATOM 650 N N . LEU A 1 92 ? -6.384 2.483 14.240 1.00 86.94 92 LEU A N 1
ATOM 651 C CA . LEU A 1 92 ? -6.060 1.373 13.357 1.00 86.94 92 LEU A CA 1
ATOM 652 C C . LEU A 1 92 ? -4.879 1.781 12.478 1.00 86.94 92 LEU A C 1
ATOM 654 O O . LEU A 1 92 ? -4.941 2.780 11.766 1.00 86.94 92 LEU A O 1
ATOM 658 N N . THR A 1 93 ? -3.801 1.010 12.513 1.00 90.94 93 THR A N 1
ATOM 659 C CA . THR A 1 93 ? -2.682 1.122 11.576 1.00 90.94 93 THR A CA 1
ATOM 660 C C . THR A 1 93 ? -2.651 -0.133 10.727 1.00 90.94 93 THR A C 1
ATOM 662 O O . THR A 1 93 ? -2.377 -1.219 11.230 1.00 90.94 93 THR A O 1
ATOM 665 N N . ILE A 1 94 ? -2.925 0.024 9.439 1.00 91.69 94 ILE A N 1
ATOM 666 C CA . ILE A 1 94 ? -2.999 -1.068 8.476 1.00 91.69 94 ILE A CA 1
ATOM 667 C C . ILE A 1 94 ? -1.829 -0.929 7.520 1.00 91.69 94 ILE A C 1
ATOM 669 O O . ILE A 1 94 ? -1.629 0.129 6.922 1.00 91.69 94 ILE A O 1
ATOM 673 N N . THR A 1 95 ? -1.045 -1.988 7.381 1.00 94.31 95 THR A N 1
ATOM 674 C CA . THR A 1 95 ? 0.082 -2.034 6.452 1.00 94.31 95 THR A CA 1
ATOM 675 C C . THR A 1 95 ? -0.116 -3.179 5.478 1.00 94.31 95 THR A C 1
ATOM 677 O O . THR A 1 95 ? -0.319 -4.319 5.885 1.00 94.31 95 THR A O 1
ATOM 680 N N . LEU A 1 96 ? -0.040 -2.871 4.190 1.00 92.31 96 LEU A N 1
ATOM 681 C CA . LEU A 1 96 ? -0.025 -3.852 3.116 1.00 92.31 96 LEU A CA 1
ATOM 682 C C . LEU A 1 96 ? 1.333 -3.778 2.429 1.00 92.31 96 LEU A C 1
ATOM 684 O O . LEU A 1 96 ? 1.757 -2.699 2.009 1.00 92.31 96 LEU A O 1
ATOM 688 N N . THR A 1 97 ? 1.977 -4.930 2.295 1.00 91.38 97 THR A N 1
ATOM 689 C CA . THR A 1 97 ? 3.202 -5.083 1.515 1.00 91.38 97 THR A CA 1
ATOM 690 C C . THR A 1 97 ? 2.934 -6.115 0.438 1.00 91.38 97 THR A C 1
ATOM 692 O O . THR A 1 97 ? 2.788 -7.297 0.736 1.00 91.38 97 THR A O 1
ATOM 695 N N . GLU A 1 98 ? 2.861 -5.667 -0.811 1.00 87.94 98 GLU A N 1
ATOM 696 C CA . GLU A 1 98 ? 2.727 -6.543 -1.971 1.00 87.94 98 GLU A CA 1
ATOM 697 C C . GLU A 1 98 ? 3.873 -6.268 -2.934 1.00 87.94 98 GLU A C 1
ATOM 699 O O . GLU A 1 98 ? 4.093 -5.128 -3.345 1.00 87.94 98 GLU A O 1
ATOM 704 N N . GLN A 1 99 ? 4.604 -7.326 -3.288 1.00 84.19 99 GLN A N 1
ATOM 705 C CA . GLN A 1 99 ? 5.800 -7.245 -4.125 1.00 84.19 99 GLN A CA 1
ATOM 706 C C . GLN A 1 99 ? 6.819 -6.234 -3.558 1.00 84.19 99 GLN A C 1
ATOM 708 O O . GLN A 1 99 ? 7.442 -6.497 -2.532 1.00 84.19 99 GLN A O 1
ATOM 713 N N . SER A 1 100 ? 6.982 -5.083 -4.211 1.00 83.19 100 SER A N 1
ATOM 714 C CA . SER A 1 100 ? 7.885 -3.985 -3.849 1.00 83.19 100 SER A CA 1
ATOM 715 C C . SER A 1 100 ? 7.150 -2.736 -3.343 1.00 83.19 100 SER A C 1
ATOM 717 O O . SER A 1 100 ? 7.779 -1.708 -3.085 1.00 83.19 100 SER A O 1
ATOM 719 N N . ILE A 1 101 ? 5.825 -2.805 -3.184 1.00 85.00 101 ILE A N 1
ATOM 720 C CA . ILE A 1 101 ? 4.985 -1.684 -2.766 1.00 85.00 101 ILE A CA 1
ATOM 721 C C . ILE A 1 101 ? 4.521 -1.919 -1.330 1.00 85.00 101 ILE A C 1
ATOM 723 O O . ILE A 1 101 ? 3.665 -2.759 -1.055 1.00 85.00 101 ILE A O 1
ATOM 727 N N . THR A 1 102 ? 5.053 -1.110 -0.417 1.00 89.94 102 THR A N 1
ATOM 728 C CA . THR A 1 102 ? 4.561 -1.020 0.960 1.00 89.94 102 THR A CA 1
ATOM 729 C C . THR A 1 102 ? 3.682 0.212 1.094 1.00 89.94 102 THR A C 1
ATOM 731 O O . THR A 1 102 ? 4.132 1.339 0.875 1.00 89.94 102 THR A O 1
ATOM 734 N N . ARG A 1 103 ? 2.425 0.020 1.490 1.00 88.75 103 ARG A N 1
ATOM 735 C CA . ARG A 1 103 ? 1.504 1.108 1.825 1.00 88.75 103 ARG A CA 1
ATOM 736 C C . ARG A 1 103 ? 1.030 0.967 3.258 1.00 88.75 103 ARG A C 1
ATOM 738 O O . ARG A 1 103 ? 0.737 -0.127 3.729 1.00 88.75 103 ARG A O 1
ATOM 745 N N . ARG A 1 104 ? 0.915 2.109 3.929 1.00 91.31 104 ARG A N 1
ATOM 746 C CA . ARG A 1 104 ? 0.407 2.207 5.293 1.00 91.31 104 ARG A CA 1
ATOM 747 C C . ARG A 1 104 ? -0.749 3.192 5.342 1.00 91.31 104 ARG A C 1
ATO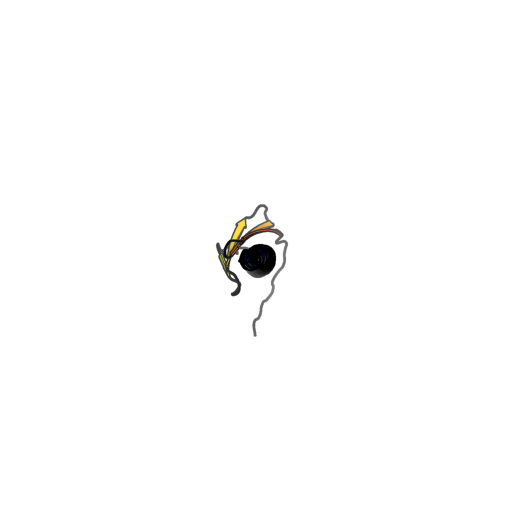M 749 O O . ARG A 1 104 ? -0.639 4.292 4.805 1.00 91.31 104 ARG A O 1
ATOM 756 N N . LEU A 1 105 ? -1.822 2.794 6.008 1.00 88.44 105 LEU A N 1
ATOM 757 C CA . LEU A 1 105 ? -2.993 3.605 6.298 1.00 88.44 105 LEU A CA 1
ATOM 758 C C . LEU A 1 105 ? -3.168 3.677 7.813 1.00 88.44 105 LEU A C 1
ATOM 760 O O . LEU A 1 105 ? -3.009 2.676 8.507 1.00 88.44 105 LEU A O 1
ATOM 764 N N . VAL A 1 106 ? -3.469 4.869 8.316 1.00 89.38 106 VAL A N 1
ATOM 765 C CA . VAL A 1 106 ? -3.790 5.093 9.727 1.00 89.38 106 VAL A CA 1
ATOM 766 C C . VAL A 1 106 ? -5.176 5.715 9.784 1.00 89.38 106 VAL A C 1
ATOM 768 O O . VAL A 1 106 ? -5.418 6.714 9.108 1.00 89.38 106 VAL A O 1
ATOM 771 N N . ALA A 1 107 ? -6.070 5.114 10.559 1.00 82.19 107 ALA A N 1
ATOM 772 C CA . ALA A 1 107 ? -7.428 5.590 10.770 1.00 82.19 107 ALA A CA 1
ATOM 773 C C . ALA A 1 107 ? -7.711 5.686 12.270 1.00 82.19 107 ALA A C 1
ATOM 775 O O . ALA A 1 107 ? -7.467 4.735 13.010 1.00 82.19 107 ALA A O 1
ATOM 776 N N . ASP A 1 108 ? -8.242 6.826 12.699 1.00 83.31 108 ASP A N 1
ATOM 777 C CA . ASP A 1 108 ? -8.767 7.013 14.048 1.00 83.31 108 ASP A CA 1
ATOM 778 C C . ASP A 1 108 ? -10.289 6.851 14.000 1.00 83.31 108 ASP A C 1
ATOM 780 O O . ASP A 1 108 ? -10.970 7.522 13.226 1.00 83.31 108 ASP A O 1
ATOM 784 N N . VAL A 1 109 ? -10.811 5.930 14.804 1.00 82.44 109 VAL A N 1
ATOM 785 C CA . VAL A 1 109 ? -12.217 5.522 14.830 1.00 82.44 109 VAL A CA 1
ATOM 786 C C . VAL A 1 109 ? -12.767 5.768 16.227 1.00 82.44 109 VAL A C 1
ATOM 788 O O . VAL A 1 109 ? -12.172 5.333 17.213 1.00 82.44 109 VAL A O 1
ATOM 791 N N . THR A 1 110 ? -13.905 6.451 16.321 1.00 82.69 110 THR A N 1
ATOM 792 C CA . THR A 1 110 ? -14.617 6.663 17.587 1.00 82.69 110 THR A CA 1
ATOM 793 C C . THR A 1 110 ? -15.740 5.637 17.731 1.00 82.69 110 THR A C 1
ATOM 795 O O . THR A 1 110 ? -16.513 5.428 16.802 1.00 82.69 110 THR A O 1
ATOM 798 N N . LEU A 1 111 ? -15.817 4.993 18.893 1.00 74.19 111 LEU A N 1
ATOM 799 C CA . LEU A 1 111 ? -16.690 3.856 19.204 1.00 74.19 111 LEU A CA 1
ATOM 800 C C . LEU A 1 111 ? -18.011 4.256 19.885 1.00 74.19 111 LEU A C 1
ATOM 802 O O . LEU A 1 111 ? -18.747 3.384 20.349 1.00 74.19 111 LEU A O 1
ATOM 806 N N . THR A 1 112 ? -18.300 5.556 20.009 1.00 70.12 112 THR A N 1
ATOM 807 C CA . THR A 1 112 ? -19.453 6.060 20.768 1.00 70.12 112 THR A CA 1
ATOM 808 C C . THR A 1 112 ? -20.773 5.429 20.302 1.00 70.12 112 THR A C 1
ATOM 810 O O . THR A 1 112 ? -21.002 5.197 19.118 1.00 70.12 112 THR A O 1
ATOM 813 N N . SER A 1 113 ? -21.610 5.091 21.290 1.00 54.22 113 SER A N 1
ATOM 814 C CA . SER A 1 113 ? -22.504 3.924 21.314 1.00 54.22 113 SER A CA 1
ATOM 815 C C . SER A 1 113 ? -23.287 3.615 20.031 1.00 54.22 113 SER A C 1
ATOM 817 O O . SER A 1 113 ? -24.314 4.231 19.739 1.00 54.22 113 SER A O 1
ATOM 819 N N . PHE A 1 114 ? -22.898 2.539 19.355 1.00 52.53 114 PHE A N 1
ATOM 820 C CA . PHE A 1 114 ? -23.804 1.759 18.522 1.00 52.53 114 PHE A CA 1
ATOM 821 C C . PHE A 1 114 ? -24.206 0.505 19.308 1.00 52.53 114 PHE A C 1
ATOM 823 O O . PHE A 1 114 ? -23.376 -0.355 19.588 1.00 52.53 114 PHE A O 1
ATOM 830 N N . ALA A 1 115 ? -25.475 0.421 19.715 1.00 45.25 115 ALA A N 1
ATOM 831 C CA . ALA A 1 115 ? -26.019 -0.775 20.348 1.00 45.25 115 ALA A CA 1
ATOM 832 C C . ALA A 1 115 ? -26.496 -1.746 19.258 1.00 45.25 115 ALA A C 1
ATOM 834 O O . ALA A 1 115 ? -27.559 -1.550 18.669 1.00 45.25 115 ALA A O 1
ATOM 835 N N . VAL A 1 116 ? -25.717 -2.796 18.988 1.00 47.50 116 VAL A N 1
ATOM 836 C CA . VAL 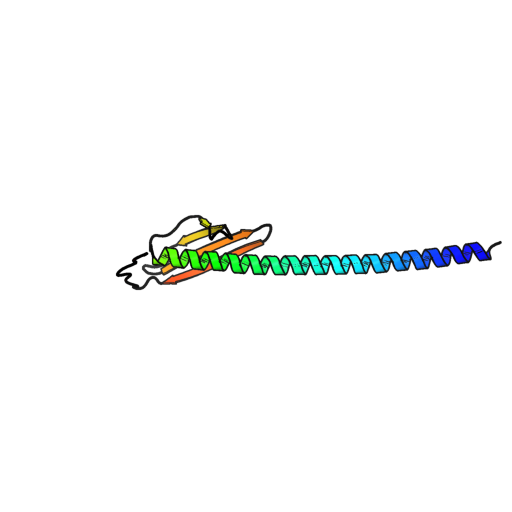A 1 116 ? -26.216 -3.965 18.252 1.00 47.50 116 VAL A CA 1
ATOM 837 C C . VAL A 1 116 ? -27.158 -4.720 19.177 1.00 47.50 116 VAL A C 1
ATOM 839 O O . VAL A 1 116 ? -26.715 -5.411 20.088 1.00 47.50 116 VAL A O 1
ATOM 842 N N . THR A 1 117 ? -28.462 -4.580 18.970 1.00 46.31 117 THR A N 1
ATOM 843 C CA . 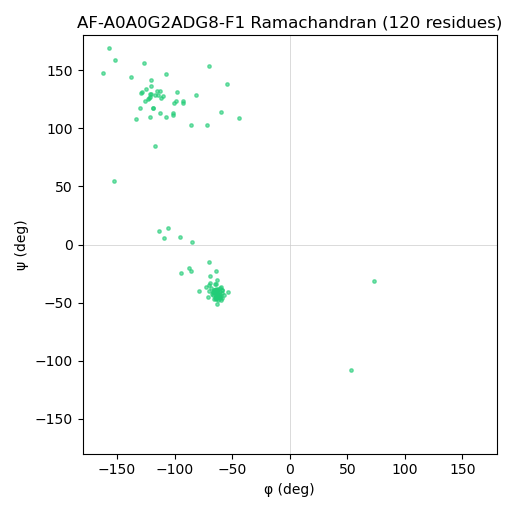THR A 1 117 ? -29.471 -5.291 19.768 1.00 46.31 117 THR A CA 1
ATOM 844 C C . THR A 1 117 ? -29.787 -6.690 19.238 1.00 46.31 117 THR A C 1
ATOM 846 O O . THR A 1 117 ? -30.214 -7.531 20.021 1.00 46.31 117 THR A O 1
ATOM 849 N N . GLN A 1 118 ? -29.546 -6.978 17.953 1.00 28.94 118 GLN A N 1
ATOM 850 C CA . GLN A 1 118 ? -29.577 -8.338 17.395 1.00 28.94 118 GLN A CA 1
ATOM 851 C C . GLN A 1 118 ? -28.849 -8.418 16.045 1.00 28.94 118 GLN A C 1
ATOM 853 O O . GLN A 1 118 ? -28.900 -7.474 15.254 1.00 28.94 118 GLN A O 1
ATOM 858 N N . VAL A 1 119 ? -28.235 -9.570 15.764 1.00 42.34 119 VAL A N 1
ATOM 859 C CA . VAL A 1 119 ? -27.795 -9.998 14.427 1.00 42.34 119 VAL A CA 1
ATOM 860 C C . VAL A 1 119 ? -28.324 -11.414 14.239 1.00 42.34 119 VAL A C 1
ATOM 862 O O . VAL A 1 119 ? -27.991 -12.297 15.024 1.00 42.34 119 VAL A O 1
ATOM 865 N N . ILE A 1 120 ? -29.198 -11.611 13.252 1.00 39.50 120 ILE A N 1
ATOM 866 C CA . ILE A 1 120 ? -29.751 -12.921 12.893 1.00 39.50 120 ILE A CA 1
ATOM 867 C C . ILE A 1 120 ? -29.318 -13.192 11.455 1.00 39.50 120 ILE A C 1
ATOM 869 O O . ILE A 1 120 ? -29.676 -12.437 10.553 1.00 39.50 120 ILE A O 1
ATO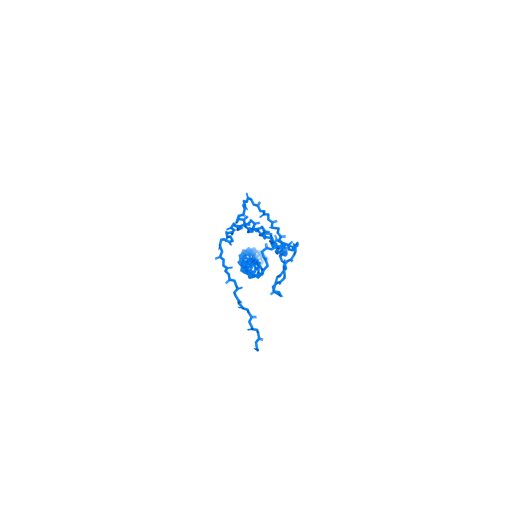M 873 N N . GLU A 1 121 ? -28.538 -14.250 11.266 1.00 27.34 121 GLU A N 1
ATOM 874 C CA . GLU A 1 121 ? -28.227 -14.829 9.961 1.00 27.34 121 GLU A CA 1
ATOM 875 C C . GLU A 1 121 ? -29.251 -15.945 9.703 1.00 27.34 121 GLU A C 1
ATOM 877 O O . GLU A 1 121 ? -29.411 -16.837 10.541 1.00 27.34 121 GLU A O 1
ATOM 882 N N . GLN A 1 122 ? -30.006 -15.841 8.606 1.00 38.78 122 GLN A N 1
ATOM 883 C CA . GLN A 1 122 ? -30.926 -16.877 8.122 1.00 38.78 122 GLN A CA 1
ATOM 884 C C . GLN A 1 122 ? -30.489 -17.350 6.744 1.00 38.78 122 GLN A C 1
AT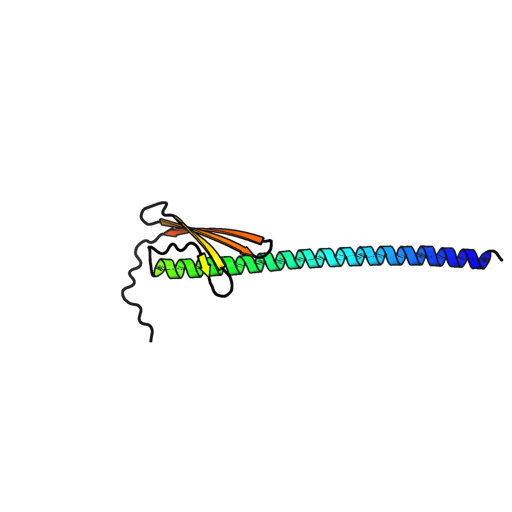OM 886 O O . GLN A 1 122 ? -30.178 -16.468 5.911 1.00 38.78 122 GLN A O 1
#

pLDDT: mean 84.37, std 14.19, range [27.34, 95.62]

Sequence (122 aa):
MPRGVVLIFIVLIMGSAGLASTAMLARGGLSGLLNANVGAEAIQARTRLFGCLDEALIQLKSDNAYAPATLSTGQATCQLSVTTPGADTRRLTITLTEQSITRRLVADVTLTSFAVTQVIEQ

Radius of gyration: 28.56 Å; Cα contacts (8 Å, |Δi|>4): 113; chains: 1; bounding box: 68×24×85 Å

Foldseek 3Di:
DVPVVVVVVVCVVVVVVVVVVVVVVVVVVVVVVVVVVVVVVQVVQVVVQVLQVVVQVVVCLVPVPDADQWDDPVVFIWGWGWDDPDDFKIWIWIWGDDDPDIDIDIDIDGRPDDDPPDDDDD

Secondary structure (DSSP, 8-state):
--HHHHHHHHHHHHHHHHHHHHHHHHHHHHHHHHHHHHHHHHHHHHHHHHHHHHHHHHHHHH-TT---SEEE-SS-EEEEEEEEEETTEEEEEEEEEETTEEEEEEEEEE-TT---------

Nearest PDB structures (foldseek):
  2bv5-assembly1_A  TM=6.375E-01  e=1.167E+00  Homo sapiens
  2bij-assembly1_A  TM=6.766E-01  e=2.070E+00  Homo sapiens
  7b28-assembly4_C  TM=6.076E-01  e=3.889E+00  Rhipicephalus pulchellus
  7b28-assembly3_B  TM=6.155E-01  e=4.618E+00  Rhipicephalus pulchellus
  8i9p-assembly1_LT  TM=3.850E-01  e=1.236E+00  Thermochaetoides thermophila DSM 1495

Solvent-accessible surface area (backbone atoms only — not comparable to full-atom values): 7210 Å² total; per-residue (Å²): 132,68,70,66,60,56,53,51,53,51,52,51,53,53,50,51,52,51,53,52,53,52,52,51,51,52,52,53,52,51,52,51,51,52,53,50,49,54,52,51,51,56,52,51,54,47,55,47,46,50,50,49,48,52,50,50,51,54,46,36,71,78,34,82,83,63,63,56,64,62,47,72,72,90,84,48,68,29,40,36,45,68,45,69,89,42,99,52,32,37,36,40,39,41,36,33,71,54,98,90,49,74,49,77,49,75,49,82,46,75,62,74,88,75,82,84,87,78,87,84,92,129

Mean predicted aligned error: 9.96 Å